Protein AF-A0A5R8VHF5-F1 (afdb_monomer_lite)

Structure (mmCIF, N/CA/C/O backbone):
data_AF-A0A5R8VHF5-F1
#
_entry.id   AF-A0A5R8VHF5-F1
#
loop_
_atom_site.group_PDB
_atom_site.id
_atom_site.type_symbol
_atom_site.label_atom_id
_atom_site.label_alt_id
_atom_site.label_comp_id
_atom_site.label_asym_id
_atom_site.label_entity_id
_atom_site.label_seq_id
_atom_site.pdbx_PDB_ins_code
_atom_site.Cartn_x
_atom_site.Cartn_y
_atom_site.Cartn_z
_atom_site.occupancy
_atom_site.B_iso_or_equiv
_atom_site.auth_seq_id
_atom_site.auth_comp_id
_atom_site.auth_asym_id
_atom_site.auth_atom_id
_atom_site.pdbx_PDB_model_num
ATOM 1 N N . MET A 1 1 ? -9.349 8.529 13.625 1.00 95.50 1 M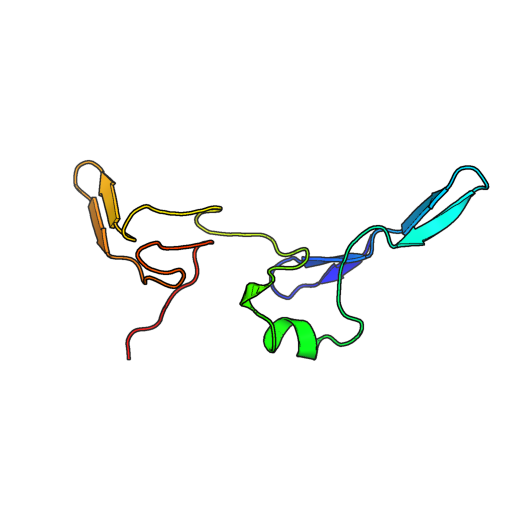ET A N 1
ATOM 2 C CA . MET A 1 1 ? -8.515 8.178 12.457 1.00 95.50 1 MET A CA 1
ATOM 3 C C . MET A 1 1 ? -7.075 8.171 12.908 1.00 95.50 1 MET A C 1
ATOM 5 O O . MET A 1 1 ? -6.635 9.174 13.462 1.00 95.50 1 MET A O 1
ATOM 9 N N . THR A 1 2 ? -6.365 7.082 12.644 1.00 97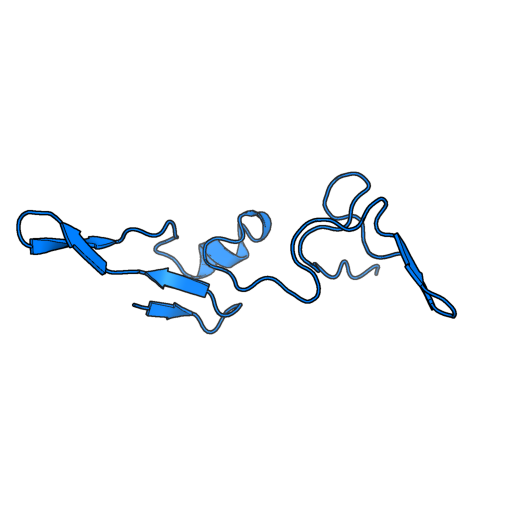.38 2 THR A N 1
ATOM 10 C CA . THR A 1 2 ? -4.974 6.905 13.067 1.00 97.38 2 THR A CA 1
ATOM 11 C C . THR A 1 2 ? -4.110 6.594 11.852 1.00 97.38 2 THR A C 1
ATOM 13 O O . THR A 1 2 ? -4.452 5.733 11.038 1.00 97.38 2 THR A O 1
ATOM 16 N N . VAL A 1 3 ? -2.992 7.311 11.718 1.00 97.62 3 VAL A N 1
ATOM 17 C CA . VAL A 1 3 ? -2.063 7.182 10.589 1.00 97.62 3 VAL A CA 1
ATOM 18 C C . VAL A 1 3 ? -0.669 6.827 11.098 1.00 97.62 3 VAL A C 1
ATOM 20 O O . VAL A 1 3 ? -0.166 7.443 12.035 1.00 97.62 3 VAL A O 1
ATOM 23 N N . SER A 1 4 ? -0.028 5.846 10.464 1.00 96.69 4 SER A N 1
ATOM 24 C CA . SER A 1 4 ? 1.364 5.483 10.733 1.00 96.69 4 SER A CA 1
ATOM 25 C C . SER A 1 4 ? 2.327 6.316 9.893 1.00 96.69 4 SER A C 1
ATOM 27 O O . SER A 1 4 ? 2.121 6.493 8.692 1.00 96.69 4 SER A O 1
ATOM 29 N N . SER A 1 5 ? 3.449 6.731 10.486 1.00 96.50 5 SER A N 1
ATOM 30 C CA . SER A 1 5 ? 4.567 7.340 9.751 1.00 96.50 5 SER A CA 1
ATOM 31 C C . SER A 1 5 ? 5.250 6.362 8.788 1.00 96.50 5 SER A C 1
ATOM 33 O O . SER A 1 5 ? 5.895 6.781 7.827 1.00 96.50 5 SER A O 1
ATOM 35 N N . TYR A 1 6 ? 5.085 5.052 8.988 1.00 94.56 6 TYR A N 1
ATOM 36 C CA . TYR A 1 6 ? 5.590 4.051 8.059 1.00 94.56 6 TYR A CA 1
ATOM 37 C C . TYR A 1 6 ? 4.673 3.966 6.835 1.00 94.56 6 TYR A C 1
ATOM 39 O O . TYR A 1 6 ? 3.592 3.378 6.890 1.00 94.56 6 TYR A O 1
ATOM 47 N N . GLY A 1 7 ? 5.117 4.541 5.713 1.00 94.31 7 GLY A N 1
ATOM 48 C CA . GLY A 1 7 ? 4.386 4.547 4.438 1.00 94.31 7 GLY A CA 1
ATOM 49 C C . GLY A 1 7 ? 3.060 5.310 4.468 1.00 94.31 7 GLY A C 1
ATOM 50 O O . GLY A 1 7 ? 2.177 4.986 3.675 1.00 94.31 7 GLY A O 1
ATOM 51 N N . ALA A 1 8 ? 2.914 6.266 5.399 1.00 96.62 8 ALA A N 1
ATOM 52 C CA . ALA A 1 8 ? 1.704 7.071 5.586 1.00 96.62 8 ALA A CA 1
ATOM 53 C C . ALA A 1 8 ? 0.429 6.204 5.558 1.00 96.62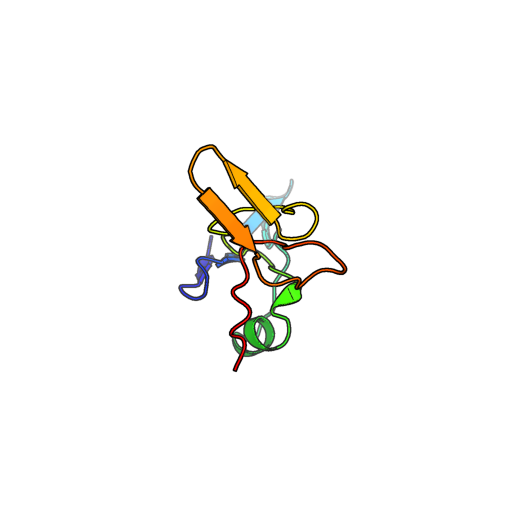 8 ALA A C 1
ATOM 55 O O . ALA A 1 8 ? -0.467 6.421 4.742 1.00 96.62 8 ALA A O 1
ATOM 56 N N . ARG A 1 9 ? 0.407 5.146 6.384 1.00 97.38 9 ARG A N 1
ATOM 57 C CA . ARG A 1 9 ? -0.659 4.133 6.379 1.00 97.38 9 ARG A CA 1
ATOM 58 C C . ARG A 1 9 ? -1.862 4.580 7.196 1.00 97.38 9 ARG A C 1
ATOM 60 O O . ARG A 1 9 ? -1.679 4.896 8.367 1.00 97.38 9 ARG A O 1
ATOM 67 N N . LEU A 1 10 ? -3.070 4.511 6.641 1.00 98.06 10 LEU A N 1
ATOM 68 C CA . LEU A 1 10 ? -4.309 4.550 7.422 1.00 98.06 10 LEU A CA 1
ATOM 69 C C . LEU A 1 10 ? -4.483 3.205 8.138 1.00 98.06 10 LEU A C 1
ATOM 71 O O . LEU A 1 10 ? -4.797 2.209 7.494 1.00 98.06 10 LEU A O 1
ATOM 75 N N . ILE A 1 11 ? -4.247 3.177 9.450 1.00 97.62 11 ILE A N 1
ATOM 76 C CA . ILE A 1 11 ? -4.282 1.934 10.241 1.00 97.62 11 ILE A CA 1
ATOM 77 C C . ILE A 1 11 ? -5.557 1.786 11.073 1.00 97.62 11 ILE A C 1
ATOM 79 O O . ILE A 1 11 ? -5.857 0.687 11.519 1.00 97.62 11 ILE A O 1
ATOM 83 N N . GLU A 1 12 ? -6.307 2.872 11.269 1.00 97.75 12 GLU A N 1
ATOM 84 C CA . GLU A 1 12 ? -7.587 2.833 11.975 1.00 97.75 12 GLU A CA 1
ATOM 85 C C . GLU A 1 12 ? -8.517 3.960 11.514 1.00 97.75 12 GLU A C 1
ATOM 87 O O . GLU A 1 12 ? -8.120 5.133 11.424 1.00 97.75 12 GLU A O 1
ATOM 92 N N . LEU A 1 13 ? -9.785 3.615 11.303 1.00 98.31 13 LEU A N 1
ATOM 93 C CA . LEU A 1 13 ? -10.870 4.553 11.059 1.00 98.31 13 LEU A CA 1
ATOM 94 C C . LEU A 1 13 ? -12.116 4.093 11.821 1.00 98.31 13 LEU A C 1
ATOM 96 O O . LEU A 1 13 ? -12.841 3.220 11.358 1.00 98.31 13 LEU A O 1
ATOM 100 N N . GLN A 1 14 ? -12.344 4.698 12.986 1.00 98.31 14 GLN A N 1
ATOM 101 C CA . GLN A 1 14 ? -13.543 4.491 13.797 1.00 98.31 14 GLN A CA 1
ATOM 102 C C . GLN A 1 14 ? -14.738 5.207 13.154 1.00 98.31 14 GLN A C 1
ATOM 104 O O . GLN A 1 14 ? -14.668 6.418 12.909 1.00 98.31 14 GLN A O 1
ATOM 109 N N . VAL A 1 15 ? -15.797 4.459 12.845 1.00 98.38 15 VAL A N 1
ATOM 110 C CA . VAL A 1 15 ? -17.032 4.970 12.235 1.00 98.38 15 VAL A CA 1
ATOM 111 C C . VAL A 1 15 ? -18.234 4.457 13.034 1.00 98.38 15 VAL A C 1
ATOM 113 O O . VAL A 1 15 ? -18.280 3.264 13.333 1.00 98.38 15 VAL A O 1
ATOM 116 N N . PRO A 1 16 ? -19.215 5.314 13.380 1.00 98.31 16 PRO A N 1
ATOM 117 C CA . PRO A 1 16 ? -20.414 4.873 14.078 1.00 98.31 16 PRO A CA 1
ATOM 118 C C . PRO A 1 16 ? -21.331 4.057 13.160 1.00 98.31 16 PRO A C 1
ATOM 120 O O . PRO A 1 16 ? -21.595 4.445 12.019 1.00 98.31 16 PRO A O 1
ATOM 123 N N . ASP A 1 17 ? -21.884 2.971 13.687 1.00 98.06 17 ASP A N 1
ATOM 124 C CA . ASP A 1 17 ? -22.986 2.242 13.068 1.00 98.06 17 ASP A CA 1
ATOM 125 C C . ASP A 1 17 ? -24.344 2.951 13.276 1.00 98.0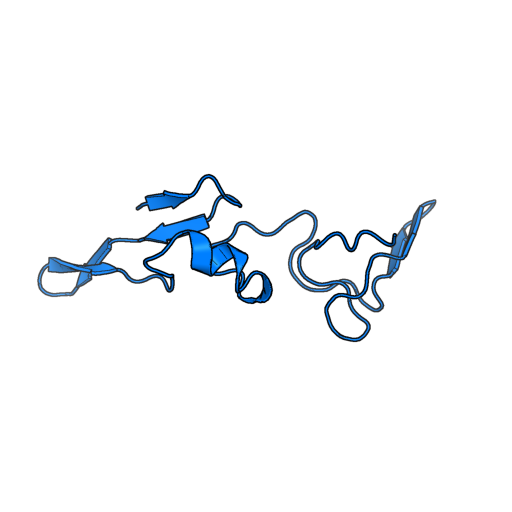6 17 ASP A C 1
ATOM 127 O O . ASP A 1 17 ? -24.435 4.062 13.807 1.00 98.06 17 ASP A O 1
ATOM 131 N N . ARG A 1 18 ? -25.446 2.295 12.884 1.00 97.81 18 ARG A N 1
ATOM 132 C CA . ARG A 1 18 ? -26.811 2.834 13.042 1.00 97.81 18 ARG A CA 1
ATOM 133 C C . ARG A 1 18 ? -27.199 3.120 14.503 1.00 97.81 18 ARG A C 1
ATOM 135 O O . ARG A 1 18 ? -28.069 3.955 14.737 1.00 97.81 18 ARG A O 1
ATOM 142 N N . SER A 1 19 ? -26.607 2.417 15.464 1.00 98.06 19 SER A N 1
ATOM 143 C CA . SER A 1 19 ? -26.820 2.621 16.902 1.00 98.06 19 SER A CA 1
ATOM 144 C C . SER A 1 19 ? -25.852 3.634 17.524 1.00 98.06 19 SER A C 1
ATOM 146 O O . SER A 1 19 ? -26.007 3.976 18.694 1.00 98.06 19 SER A O 1
ATOM 148 N N . GLY A 1 20 ? -24.888 4.146 16.751 1.00 98.00 20 GLY A N 1
ATOM 149 C CA . GLY A 1 20 ? -23.829 5.031 17.231 1.00 98.00 20 GLY A CA 1
ATOM 150 C C . GLY A 1 20 ? -22.613 4.295 17.802 1.00 98.00 20 GLY A C 1
ATOM 151 O O . GLY A 1 20 ? -21.705 4.953 18.313 1.00 98.00 20 GLY A O 1
ATOM 152 N N . THR A 1 21 ? -22.569 2.962 17.709 1.00 98.31 21 THR A N 1
ATOM 153 C CA . THR A 1 21 ? -21.424 2.156 18.157 1.00 98.31 21 THR A CA 1
ATOM 154 C C . THR A 1 21 ? -20.263 2.362 17.192 1.00 98.31 21 THR A C 1
ATOM 156 O O . THR A 1 21 ? -20.427 2.167 15.992 1.00 98.31 21 THR A O 1
ATOM 159 N N . GLN A 1 22 ? -19.106 2.789 17.700 1.00 98.12 22 GLN A N 1
ATOM 160 C CA . GLN A 1 22 ? -17.897 2.974 16.893 1.00 98.12 22 GLN A CA 1
ATOM 161 C C . GLN A 1 22 ? -17.250 1.622 16.599 1.00 98.12 22 GLN A C 1
ATOM 163 O O . GLN A 1 22 ? -17.042 0.840 17.526 1.00 98.12 22 GLN A O 1
ATOM 168 N N . ASP A 1 23 ? -16.897 1.385 15.338 1.00 97.94 23 ASP A N 1
ATOM 169 C CA . ASP A 1 23 ? -16.076 0.241 14.946 1.00 97.94 23 ASP A CA 1
ATOM 170 C C . ASP A 1 23 ? -14.999 0.656 13.935 1.00 97.94 23 ASP A C 1
ATOM 172 O O . ASP A 1 23 ? -15.167 1.612 13.167 1.00 97.94 23 ASP A O 1
ATOM 176 N N . ASN A 1 24 ? -13.882 -0.070 13.936 1.00 97.69 24 ASN A N 1
ATOM 177 C CA . ASN A 1 24 ? -12.810 0.135 12.981 1.00 97.69 24 ASN A CA 1
ATOM 178 C C . ASN A 1 24 ? -13.176 -0.502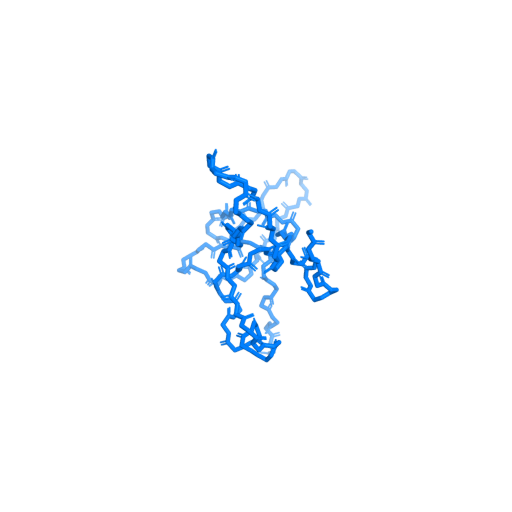 11.636 1.00 97.69 24 ASN A C 1
ATOM 180 O O . ASN A 1 24 ? -13.249 -1.721 11.505 1.00 97.69 24 ASN A O 1
ATOM 184 N N . VAL A 1 25 ? -13.322 0.324 10.601 1.00 97.88 25 VAL A N 1
ATOM 185 C CA . VAL A 1 25 ? -13.755 -0.142 9.272 1.00 97.88 25 VAL A CA 1
ATOM 186 C C . VAL A 1 25 ? -12.609 -0.396 8.289 1.00 97.88 25 VAL A C 1
ATOM 188 O O . VAL A 1 25 ? -12.860 -0.679 7.116 1.00 97.88 25 VAL A O 1
ATOM 191 N N . VAL A 1 26 ? -11.348 -0.282 8.721 1.00 98.00 26 VAL A N 1
ATOM 192 C CA . VAL A 1 26 ? -10.177 -0.545 7.866 1.00 98.00 26 VAL A CA 1
ATOM 193 C C . VAL A 1 26 ? -9.430 -1.801 8.296 1.00 98.00 26 VAL A C 1
ATOM 195 O O . VAL A 1 26 ? -9.228 -2.056 9.481 1.00 98.00 26 VAL A O 1
ATOM 198 N N . LEU A 1 27 ? -8.977 -2.578 7.309 1.00 98.00 27 LEU A N 1
ATOM 199 C CA . LEU A 1 27 ? -8.125 -3.742 7.540 1.00 98.00 27 LEU A CA 1
ATOM 200 C C . LEU A 1 27 ? -6.715 -3.303 7.941 1.00 98.00 27 LEU A C 1
ATOM 202 O O . LEU A 1 27 ? -6.122 -2.426 7.310 1.00 98.00 27 LEU A O 1
ATOM 206 N N . GLY A 1 28 ? -6.152 -3.978 8.936 1.00 96.31 28 GLY A N 1
ATOM 207 C CA . GLY A 1 28 ? -4.811 -3.711 9.432 1.00 96.31 28 GLY A CA 1
ATOM 208 C C . GLY A 1 28 ? -4.289 -4.845 10.306 1.00 96.31 28 GLY A C 1
ATOM 209 O O . GLY A 1 28 ? -4.920 -5.890 10.445 1.00 96.31 28 GLY A O 1
ATOM 210 N N . PHE A 1 29 ? -3.115 -4.620 10.882 1.00 97.06 29 PHE A N 1
ATOM 211 C CA . PHE A 1 29 ? -2.519 -5.468 11.908 1.00 97.06 29 PHE A CA 1
ATOM 212 C C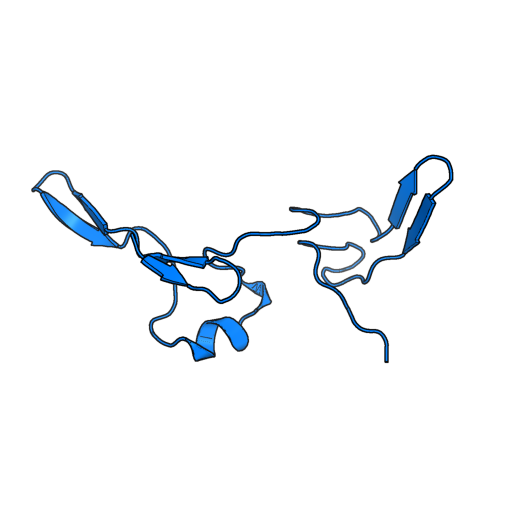 . PHE A 1 29 ? -2.415 -4.710 13.227 1.00 97.06 29 PHE A C 1
ATOM 214 O O . PHE A 1 29 ? -2.137 -3.508 13.218 1.00 97.06 29 PHE A O 1
ATOM 221 N N . ASP A 1 30 ? -2.501 -5.444 14.335 1.00 94.12 30 ASP A N 1
ATOM 222 C CA . ASP A 1 30 ? -2.272 -4.900 15.678 1.00 94.12 30 ASP A CA 1
ATOM 223 C C . ASP A 1 30 ? -0.790 -4.564 15.906 1.00 94.12 30 ASP A C 1
ATOM 225 O O . ASP A 1 30 ? -0.442 -3.543 16.501 1.00 94.12 30 ASP A O 1
ATOM 229 N N . ALA A 1 31 ? 0.116 -5.414 15.407 1.00 95.62 31 ALA A N 1
ATOM 230 C CA . ALA A 1 31 ? 1.553 -5.258 15.599 1.00 95.62 31 ALA A CA 1
ATOM 231 C C . ALA A 1 31 ? 2.217 -4.486 14.448 1.00 95.62 31 ALA A C 1
ATOM 233 O O . ALA A 1 31 ? 2.124 -4.850 13.274 1.00 95.62 31 ALA A O 1
ATOM 234 N N . ALA A 1 32 ? 3.006 -3.463 14.792 1.00 93.94 32 ALA A N 1
ATOM 235 C CA . ALA A 1 32 ? 3.747 -2.660 13.815 1.00 93.94 32 ALA A CA 1
ATOM 236 C C . ALA A 1 32 ? 4.737 -3.487 12.965 1.00 93.94 32 ALA A C 1
ATOM 238 O O . ALA A 1 32 ? 4.976 -3.170 11.798 1.00 93.94 32 ALA A O 1
ATOM 239 N N . SER A 1 33 ? 5.314 -4.554 13.528 1.00 96.25 33 SER A N 1
ATOM 240 C CA . SER A 1 33 ? 6.235 -5.457 12.824 1.00 96.25 33 SER A CA 1
ATOM 241 C C . SER A 1 33 ? 5.558 -6.228 11.688 1.00 96.25 33 SER A C 1
ATOM 243 O O . SER A 1 33 ? 6.195 -6.454 10.657 1.00 96.25 33 SER A O 1
ATOM 245 N N . SER A 1 34 ? 4.272 -6.563 11.816 1.00 97.38 34 SER A N 1
ATOM 246 C CA . SER A 1 34 ? 3.520 -7.322 10.809 1.00 97.38 34 SER A CA 1
ATOM 247 C C . SER A 1 34 ? 3.426 -6.585 9.470 1.00 97.38 34 SER A C 1
ATOM 249 O O . SER A 1 34 ? 3.549 -7.205 8.417 1.00 97.38 34 SER A O 1
ATOM 251 N N . TYR A 1 35 ? 3.342 -5.250 9.478 1.00 95.25 35 TYR A N 1
ATOM 252 C CA . TYR A 1 35 ? 3.353 -4.447 8.246 1.00 95.25 35 TYR A CA 1
ATOM 253 C C . TYR A 1 35 ? 4.663 -4.564 7.452 1.00 95.25 35 TYR A C 1
ATOM 255 O O . TYR A 1 35 ? 4.653 -4.398 6.233 1.00 95.25 35 TYR A O 1
ATOM 263 N N . LYS A 1 36 ? 5.791 -4.833 8.125 1.00 92.62 36 LYS A N 1
ATOM 264 C CA . LYS A 1 36 ? 7.091 -5.066 7.472 1.00 92.62 36 LYS A CA 1
ATOM 265 C C . LYS A 1 36 ? 7.253 -6.511 7.006 1.00 92.62 36 LYS A C 1
ATOM 267 O O . LYS A 1 36 ? 7.953 -6.745 6.030 1.00 92.62 36 LYS A O 1
ATOM 272 N N . GLN A 1 37 ? 6.627 -7.459 7.704 1.00 96.06 37 GLN A N 1
ATOM 273 C CA . GLN A 1 37 ? 6.645 -8.885 7.355 1.00 96.06 37 GLN A CA 1
ATOM 274 C C . GLN A 1 37 ? 5.729 -9.205 6.166 1.00 96.06 37 GLN A C 1
ATOM 276 O O . GLN A 1 37 ? 6.005 -10.138 5.416 1.00 96.06 37 GLN A O 1
ATOM 281 N N . HIS A 1 38 ? 4.687 -8.397 5.951 1.00 94.38 38 HIS A N 1
ATOM 282 C CA . HIS A 1 38 ? 3.740 -8.537 4.841 1.00 94.38 38 HIS A CA 1
ATOM 283 C C . HIS A 1 38 ? 3.714 -7.291 3.934 1.00 94.38 38 HIS A C 1
ATOM 285 O O . HIS A 1 38 ? 2.667 -6.655 3.768 1.00 94.38 38 HIS A O 1
ATOM 291 N N . PRO A 1 39 ? 4.857 -6.904 3.334 1.00 90.12 39 PRO A N 1
ATOM 292 C CA . PRO A 1 39 ? 4.975 -5.648 2.593 1.00 90.12 39 PRO A CA 1
ATOM 293 C C . PRO A 1 39 ? 4.115 -5.616 1.318 1.00 90.12 39 PRO A C 1
ATOM 295 O O . PRO A 1 39 ? 3.763 -4.541 0.843 1.00 90.12 39 PRO A O 1
ATOM 298 N N . ASN A 1 40 ? 3.741 -6.783 0.789 1.00 91.69 40 ASN A N 1
ATOM 299 C CA . ASN A 1 40 ? 2.962 -6.964 -0.434 1.00 91.69 40 ASN A CA 1
ATOM 300 C C . ASN A 1 40 ? 1.440 -6.813 -0.255 1.00 91.69 40 ASN A C 1
ATOM 302 O O . ASN A 1 40 ? 0.725 -6.825 -1.253 1.00 91.69 40 ASN A O 1
ATOM 306 N N . LEU A 1 41 ? 0.929 -6.697 0.977 1.00 95.38 41 LEU A N 1
ATOM 307 C CA . LEU A 1 41 ? -0.506 -6.478 1.215 1.00 95.38 41 LEU A CA 1
ATOM 308 C C . LEU A 1 41 ? -0.906 -5.004 1.112 1.00 95.38 41 LEU A C 1
ATOM 310 O O . LEU A 1 41 ? -2.077 -4.704 0.914 1.00 95.38 41 LEU A O 1
ATOM 314 N N . TYR A 1 42 ? 0.057 -4.090 1.278 1.00 95.75 42 TYR A N 1
ATOM 315 C CA . TYR A 1 42 ? -0.137 -2.640 1.178 1.00 95.75 42 TYR A CA 1
ATOM 316 C C . TYR A 1 42 ? -1.295 -2.062 2.021 1.00 95.75 42 TYR A C 1
ATOM 318 O O . TYR A 1 42 ? -1.790 -0.979 1.715 1.00 95.75 42 TYR A O 1
ATOM 326 N N . LEU A 1 43 ? -1.712 -2.748 3.094 1.00 97.62 43 LEU A N 1
ATOM 327 C CA . LEU A 1 43 ? -2.863 -2.352 3.914 1.00 97.62 43 LEU A CA 1
ATOM 328 C C . LEU A 1 43 ? -2.732 -0.901 4.389 1.00 97.62 43 LEU A C 1
ATOM 330 O O . LEU A 1 43 ? -1.746 -0.535 5.038 1.00 97.62 43 LEU A O 1
ATOM 334 N N . GLY A 1 44 ? -3.710 -0.084 3.992 1.00 97.12 44 GLY A N 1
ATOM 335 C CA . GLY A 1 44 ? -3.800 1.338 4.311 1.00 97.12 44 GLY A CA 1
ATOM 336 C C . GLY A 1 44 ? -2.680 2.218 3.750 1.00 97.12 44 GLY A C 1
ATOM 337 O O . GLY A 1 44 ? -2.691 3.414 4.019 1.00 97.12 44 GLY A O 1
ATOM 338 N N . ALA A 1 45 ? -1.703 1.670 3.019 1.00 97.00 45 ALA A N 1
ATOM 339 C CA . ALA A 1 45 ? -0.494 2.385 2.624 1.00 97.00 45 ALA A CA 1
ATOM 340 C C . ALA A 1 45 ? -0.758 3.422 1.539 1.00 97.00 45 ALA A C 1
ATOM 342 O O . ALA A 1 45 ? -1.495 3.185 0.583 1.00 97.00 45 ALA A O 1
ATOM 343 N N . THR A 1 46 ? -0.062 4.550 1.646 1.00 96.81 46 THR A N 1
ATOM 344 C CA . THR A 1 46 ? 0.044 5.482 0.528 1.00 96.81 46 THR A CA 1
ATOM 345 C C . THR A 1 46 ? 0.981 4.883 -0.520 1.00 96.81 46 THR A C 1
ATOM 347 O O . THR A 1 46 ? 2.131 4.558 -0.222 1.00 96.81 46 THR A O 1
ATOM 350 N N . ILE A 1 47 ? 0.491 4.724 -1.751 1.00 96.44 47 ILE A N 1
ATOM 351 C CA . ILE A 1 47 ? 1.232 4.087 -2.847 1.00 96.44 47 ILE A CA 1
ATOM 352 C C . ILE A 1 47 ? 1.951 5.130 -3.703 1.00 96.44 47 ILE A C 1
ATOM 354 O O . ILE A 1 47 ? 1.346 6.113 -4.126 1.00 96.44 47 ILE A O 1
ATOM 358 N N . GLY A 1 48 ? 3.226 4.887 -4.020 1.00 93.81 48 GLY A N 1
ATOM 359 C CA . GLY A 1 48 ? 4.008 5.768 -4.883 1.00 93.81 48 GLY A CA 1
ATOM 360 C C . GLY A 1 48 ? 5.359 5.177 -5.304 1.00 93.81 48 GLY A C 1
ATOM 361 O O . GLY A 1 48 ? 5.844 4.227 -4.707 1.00 93.81 48 GLY A O 1
ATOM 362 N N . ARG A 1 49 ? 6.013 5.711 -6.344 1.00 93.00 49 ARG A N 1
ATOM 363 C CA . ARG A 1 49 ? 5.622 6.902 -7.139 1.00 93.00 49 ARG A CA 1
ATOM 364 C C . ARG A 1 49 ? 4.484 6.670 -8.138 1.00 93.00 49 ARG A C 1
ATOM 366 O O . ARG A 1 49 ? 3.837 7.632 -8.527 1.00 93.00 49 ARG A O 1
ATOM 373 N N . VAL A 1 50 ? 4.232 5.426 -8.540 1.00 93.81 50 VAL A N 1
ATOM 374 C CA . VAL A 1 50 ? 3.167 5.077 -9.493 1.00 93.81 50 VAL A CA 1
ATOM 375 C C . VAL A 1 50 ? 2.302 3.979 -8.886 1.00 93.81 50 VAL A C 1
ATOM 377 O O . VAL A 1 50 ? 2.793 2.893 -8.583 1.00 93.81 50 VAL A O 1
ATOM 380 N N . ALA A 1 51 ? 1.016 4.272 -8.691 1.00 96.19 51 ALA A N 1
ATOM 381 C CA . ALA A 1 51 ? 0.033 3.287 -8.256 1.00 96.19 51 ALA A CA 1
ATOM 382 C C . ALA A 1 51 ? -0.401 2.384 -9.421 1.00 96.19 51 ALA A C 1
ATOM 384 O O . ALA A 1 51 ? -0.308 2.752 -10.590 1.00 96.19 51 ALA A O 1
ATOM 385 N N . GLY A 1 52 ? -0.888 1.185 -9.102 1.00 95.38 52 GLY A N 1
ATOM 386 C CA . GLY A 1 52 ? -1.206 0.172 -10.112 1.00 95.38 52 GLY A CA 1
ATOM 387 C C . GLY A 1 52 ? 0.038 -0.449 -10.756 1.00 95.38 52 GLY A C 1
ATOM 388 O O . GLY A 1 52 ? 1.075 -0.572 -10.101 1.00 95.38 52 GLY A O 1
ATOM 389 N N . ARG A 1 53 ? -0.096 -0.886 -12.015 1.00 96.62 53 ARG A N 1
ATOM 390 C CA . ARG A 1 53 ? 0.921 -1.646 -12.757 1.00 96.62 53 ARG A CA 1
ATOM 391 C C . ARG A 1 53 ? 1.502 -0.837 -13.912 1.00 96.62 53 ARG A C 1
ATOM 393 O O . ARG A 1 53 ? 0.757 -0.227 -14.673 1.00 96.62 53 ARG A O 1
ATOM 400 N N . ILE A 1 54 ? 2.812 -0.946 -14.114 1.00 95.81 54 ILE A N 1
ATOM 401 C CA . ILE A 1 54 ? 3.492 -0.573 -15.356 1.00 95.81 54 ILE A CA 1
ATOM 402 C C . ILE A 1 54 ? 3.750 -1.854 -16.148 1.00 95.81 54 ILE A C 1
ATOM 404 O O . ILE A 1 54 ? 4.406 -2.794 -15.675 1.00 95.81 54 ILE A O 1
ATOM 408 N N . LYS A 1 55 ? 3.199 -1.898 -17.366 1.00 96.44 55 LYS A N 1
ATOM 409 C CA . LYS A 1 55 ? 3.292 -3.058 -18.254 1.00 96.44 55 LYS A CA 1
ATOM 410 C C . LYS A 1 55 ? 4.760 -3.390 -18.539 1.00 96.44 55 LYS A C 1
ATOM 412 O O . LYS A 1 55 ? 5.562 -2.501 -18.792 1.00 96.44 55 LYS A O 1
ATOM 417 N N . ASP A 1 56 ? 5.099 -4.676 -18.457 1.00 96.12 56 ASP A N 1
ATOM 418 C CA . ASP A 1 56 ? 6.451 -5.220 -18.657 1.00 96.12 56 ASP A CA 1
ATOM 419 C C . ASP A 1 56 ? 7.574 -4.539 -17.820 1.00 96.12 56 ASP A C 1
ATOM 421 O O . ASP A 1 56 ? 8.770 -4.699 -18.089 1.00 96.12 56 ASP A O 1
ATOM 425 N N . GLY A 1 57 ? 7.192 -3.760 -16.793 1.00 94.81 57 GLY A N 1
ATOM 426 C CA . GLY A 1 57 ? 8.079 -2.880 -16.030 1.00 94.81 57 GLY A CA 1
ATOM 427 C C . GLY A 1 57 ? 8.766 -1.808 -16.883 1.00 94.81 57 GLY A C 1
ATOM 428 O O . GLY A 1 57 ? 9.786 -1.272 -16.469 1.00 94.81 57 GLY A O 1
ATOM 429 N N . ARG A 1 58 ? 8.262 -1.525 -18.088 1.00 95.25 58 ARG A N 1
ATOM 430 C CA . ARG A 1 58 ? 8.905 -0.636 -19.057 1.00 95.25 58 ARG A CA 1
ATOM 431 C C . ARG A 1 58 ? 8.200 0.713 -19.053 1.00 95.25 58 ARG A C 1
ATOM 433 O O . ARG A 1 58 ? 7.014 0.795 -19.371 1.00 95.25 58 ARG A O 1
ATOM 440 N N . PHE A 1 59 ? 8.929 1.768 -18.716 1.00 92.81 59 PHE A N 1
ATOM 441 C CA . PHE A 1 59 ? 8.451 3.133 -18.885 1.00 92.81 59 PHE A CA 1
ATOM 442 C C . PHE A 1 59 ? 9.066 3.724 -20.154 1.00 92.81 59 PHE A C 1
ATOM 444 O O . PHE A 1 59 ? 10.288 3.802 -20.262 1.00 92.81 59 PHE A O 1
ATOM 451 N N . LEU A 1 60 ? 8.210 4.114 -21.100 1.00 93.06 60 LEU A N 1
ATOM 452 C CA . LEU A 1 60 ? 8.597 4.680 -22.389 1.00 93.06 60 LEU A CA 1
ATOM 453 C C . LEU A 1 60 ? 7.927 6.042 -22.565 1.00 93.06 60 LEU A C 1
ATOM 455 O O . LEU A 1 60 ? 6.700 6.134 -22.625 1.00 93.06 60 LEU A O 1
ATOM 459 N N . SER A 1 61 ? 8.730 7.090 -22.697 1.00 90.50 61 SER A N 1
ATOM 460 C CA . SER A 1 61 ? 8.288 8.405 -23.157 1.00 90.50 61 SER A CA 1
ATOM 461 C C . SER A 1 61 ? 9.367 9.021 -24.051 1.00 90.50 61 SER A C 1
ATOM 463 O O . SER A 1 61 ? 10.508 8.560 -24.033 1.00 90.50 61 SER A O 1
ATOM 465 N N . PRO A 1 62 ? 9.067 10.056 -24.851 1.00 95.75 62 PRO A N 1
ATOM 466 C CA . PRO A 1 62 ? 10.086 10.704 -25.673 1.00 95.75 62 PRO A CA 1
ATOM 467 C C . PRO A 1 62 ? 11.309 11.111 -24.837 1.00 95.75 62 PRO A C 1
ATOM 469 O O . PRO A 1 62 ? 11.183 11.848 -23.862 1.00 95.75 62 PRO A O 1
ATOM 472 N N . GLY A 1 63 ? 12.480 10.579 -25.195 1.00 92.81 63 GLY A N 1
ATOM 473 C CA . GLY A 1 63 ? 13.742 10.825 -24.492 1.00 92.81 63 GLY A CA 1
ATOM 474 C C . GLY A 1 63 ? 13.962 10.039 -23.191 1.00 92.81 63 GLY A C 1
ATOM 475 O O . GLY A 1 63 ? 15.015 10.206 -22.585 1.00 92.81 63 GLY A O 1
ATOM 476 N N . LEU A 1 64 ? 13.027 9.181 -22.763 1.00 91.38 64 LEU A N 1
ATOM 477 C CA . LEU A 1 64 ? 13.153 8.363 -21.552 1.00 91.38 64 LEU A CA 1
ATOM 478 C C . LEU A 1 64 ? 12.729 6.916 -21.822 1.00 91.38 64 LEU A C 1
ATOM 480 O O . LEU A 1 64 ? 11.580 6.638 -22.166 1.00 91.38 64 LEU A O 1
ATOM 484 N N . ASP A 1 65 ? 13.655 5.992 -21.604 1.00 94.31 65 ASP A N 1
ATOM 485 C CA . ASP A 1 65 ? 13.416 4.555 -21.668 1.00 94.31 65 ASP A CA 1
ATOM 486 C C . ASP A 1 65 ? 14.065 3.910 -20.445 1.00 94.31 65 ASP A C 1
ATOM 488 O O . ASP A 1 65 ? 15.292 3.867 -20.330 1.00 94.31 65 ASP A O 1
ATOM 492 N N . PHE A 1 66 ? 13.238 3.462 -19.500 1.00 91.75 66 PHE A N 1
ATOM 493 C CA . PHE A 1 66 ? 13.712 2.843 -18.268 1.00 91.75 66 PHE A CA 1
ATOM 494 C C . PHE A 1 66 ? 13.037 1.497 -18.034 1.00 91.75 66 PHE A C 1
ATOM 496 O O . PHE A 1 66 ? 11.811 1.362 -18.111 1.00 91.75 66 PHE A O 1
ATOM 503 N N . GLN A 1 67 ? 13.857 0.511 -17.673 1.00 94.19 67 GLN A N 1
ATOM 504 C CA . GLN A 1 67 ? 13.395 -0.752 -17.119 1.00 94.19 67 GLN A CA 1
ATOM 505 C C . GLN A 1 67 ? 13.341 -0.634 -15.594 1.00 94.19 67 GLN A C 1
ATOM 507 O O . GLN A 1 67 ? 14.344 -0.366 -14.938 1.00 94.19 67 GLN A O 1
ATOM 512 N N . LEU A 1 68 ? 12.155 -0.847 -15.041 1.00 93.56 68 LEU A N 1
ATOM 513 C CA . LEU A 1 68 ? 11.912 -0.958 -13.610 1.00 93.56 68 LEU A CA 1
ATOM 514 C C . LEU A 1 68 ? 11.976 -2.429 -13.184 1.00 93.56 68 LEU A C 1
ATOM 516 O O . LEU A 1 68 ? 11.802 -3.328 -14.017 1.00 93.56 68 LEU A O 1
ATOM 520 N N . GLY A 1 69 ? 12.168 -2.658 -11.881 1.00 93.12 69 GLY A N 1
ATOM 521 C CA . GLY A 1 69 ? 12.056 -3.989 -11.276 1.00 93.12 69 GLY A CA 1
ATOM 522 C C . GLY A 1 69 ? 10.695 -4.627 -11.555 1.00 93.12 69 GLY A C 1
ATOM 523 O O . GLY A 1 69 ? 9.703 -3.924 -11.767 1.00 93.12 69 GLY A O 1
ATOM 524 N N . ARG A 1 70 ? 10.627 -5.954 -11.576 1.00 94.12 70 ARG A N 1
ATOM 525 C CA . ARG A 1 70 ? 9.405 -6.696 -11.926 1.00 94.12 70 ARG A CA 1
ATOM 526 C C . ARG A 1 70 ? 8.930 -7.493 -10.723 1.00 94.12 70 ARG A C 1
ATOM 528 O O . ARG A 1 70 ? 9.044 -8.712 -10.672 1.00 94.12 70 ARG A O 1
ATOM 535 N N . ASN A 1 71 ? 8.359 -6.770 -9.771 1.00 92.75 71 ASN A N 1
ATOM 536 C CA . ASN A 1 71 ? 7.886 -7.310 -8.500 1.00 92.75 71 ASN A CA 1
ATOM 537 C C . ASN A 1 71 ? 6.505 -7.992 -8.585 1.00 92.75 71 ASN A C 1
ATOM 539 O O . ASN A 1 71 ? 6.013 -8.493 -7.576 1.00 92.75 71 ASN A O 1
ATOM 543 N N . GLU A 1 72 ? 5.856 -8.007 -9.755 1.00 94.50 72 GLU A N 1
ATOM 544 C CA . GLU A 1 72 ? 4.613 -8.748 -9.974 1.00 94.50 72 GLU A CA 1
ATOM 545 C C . GLU A 1 72 ? 4.583 -9.396 -11.369 1.00 94.50 72 GLU A C 1
ATOM 547 O O . GLU A 1 72 ? 4.106 -8.830 -12.360 1.00 94.50 72 GLU A O 1
ATOM 552 N N . GLY A 1 73 ? 5.104 -10.621 -11.455 1.00 94.19 73 GLY A N 1
ATOM 553 C CA . GLY A 1 73 ? 5.219 -11.344 -12.718 1.00 94.19 73 GLY A CA 1
ATOM 554 C C . GLY A 1 73 ? 6.113 -10.585 -13.695 1.00 94.19 73 GLY A C 1
ATOM 555 O O . GLY A 1 73 ? 7.286 -10.355 -13.427 1.00 94.19 73 GLY A O 1
ATOM 556 N N . LYS A 1 74 ? 5.566 -10.176 -14.844 1.00 96.31 74 LYS A N 1
ATOM 557 C CA . LYS A 1 74 ? 6.302 -9.338 -15.807 1.00 96.31 74 LYS A CA 1
ATOM 558 C C . LYS A 1 74 ? 6.153 -7.837 -15.547 1.00 96.31 74 LYS A C 1
ATOM 560 O O . LYS A 1 74 ? 6.793 -7.043 -16.226 1.00 96.31 74 LYS A O 1
ATOM 565 N N . HIS A 1 75 ? 5.288 -7.435 -14.621 1.00 96.25 75 HIS A N 1
ATOM 566 C CA . HIS A 1 75 ? 4.909 -6.048 -14.390 1.00 96.25 75 HIS A CA 1
ATOM 567 C C . HIS A 1 75 ? 5.644 -5.446 -13.198 1.00 96.25 75 HIS A C 1
ATOM 569 O O . HIS A 1 75 ? 6.119 -6.151 -12.311 1.00 96.25 75 HIS A O 1
ATOM 575 N N . HIS A 1 76 ? 5.697 -4.118 -13.188 1.00 95.94 76 HIS A N 1
ATOM 576 C CA . HIS A 1 76 ? 6.092 -3.355 -12.015 1.00 95.94 76 HIS A CA 1
ATOM 577 C C . HIS A 1 76 ? 4.833 -2.857 -11.309 1.00 95.94 76 HIS A C 1
ATOM 579 O O . HIS A 1 76 ? 4.026 -2.158 -11.920 1.00 95.94 76 HIS A O 1
ATOM 585 N N . LEU A 1 77 ? 4.655 -3.213 -10.047 1.00 96.50 77 LEU A N 1
ATOM 586 C CA . LEU A 1 77 ? 3.498 -2.900 -9.222 1.00 96.50 77 LEU A CA 1
ATOM 587 C C . LEU A 1 77 ? 3.887 -1.899 -8.132 1.00 96.50 77 LEU A C 1
ATOM 589 O O . LEU A 1 77 ? 4.857 -2.100 -7.401 1.00 96.50 77 LEU A O 1
ATOM 593 N N . HIS A 1 78 ? 3.072 -0.856 -7.983 1.00 95.62 78 HIS A N 1
ATOM 594 C CA . HIS A 1 78 ? 3.051 0.021 -6.804 1.00 95.62 78 HIS A CA 1
ATOM 595 C C . HIS A 1 78 ? 4.375 0.734 -6.485 1.00 95.62 78 HIS A C 1
ATOM 597 O O . HIS A 1 78 ? 4.607 1.126 -5.345 1.00 95.62 78 HIS A O 1
ATOM 603 N N . GLY A 1 79 ? 5.230 0.942 -7.491 1.00 89.62 79 GLY A N 1
ATOM 604 C CA . GLY A 1 79 ? 6.434 1.761 -7.352 1.00 89.62 79 GLY A CA 1
ATOM 605 C C . GLY A 1 79 ? 7.546 1.136 -6.506 1.00 89.62 79 GLY A C 1
ATOM 606 O O . GLY A 1 79 ? 8.456 1.861 -6.103 1.00 89.62 79 GLY A O 1
ATOM 607 N N . VAL A 1 80 ? 7.479 -0.171 -6.214 1.00 83.00 80 VAL A N 1
ATOM 608 C CA . VAL A 1 80 ? 8.473 -0.859 -5.376 1.00 83.00 80 VAL A CA 1
ATOM 609 C C . VAL A 1 80 ? 9.827 -0.866 -6.066 1.00 83.00 80 VAL A C 1
ATOM 611 O O . VAL A 1 80 ? 9.987 -1.417 -7.150 1.00 83.00 80 VAL A O 1
ATOM 614 N N . ILE A 1 81 ? 10.830 -0.299 -5.407 1.00 75.38 81 ILE A N 1
ATOM 615 C CA . ILE A 1 81 ? 12.204 -0.337 -5.895 1.00 75.38 81 ILE A CA 1
ATOM 616 C C . ILE A 1 81 ? 12.777 -1.720 -5.579 1.00 75.38 81 ILE A C 1
ATOM 618 O O . ILE A 1 81 ? 13.042 -2.033 -4.421 1.00 75.38 81 ILE A O 1
ATOM 622 N N . GLU A 1 82 ? 12.986 -2.546 -6.602 1.00 58.31 82 GLU A N 1
ATOM 623 C CA . GLU A 1 82 ? 13.930 -3.656 -6.486 1.00 58.31 82 GLU A CA 1
ATOM 624 C C . GLU A 1 82 ? 15.341 -3.069 -6.573 1.00 58.31 82 GLU A C 1
ATOM 626 O O . GLU A 1 82 ? 15.738 -2.516 -7.600 1.00 58.31 82 GLU A O 1
ATOM 631 N N . HIS A 1 83 ? 16.096 -3.150 -5.478 1.00 42.09 83 HIS A N 1
ATOM 632 C CA . HIS A 1 83 ? 17.539 -2.969 -5.546 1.00 42.09 83 HIS A CA 1
ATOM 633 C C . HIS A 1 83 ? 18.126 -4.231 -6.176 1.00 42.09 83 HIS A C 1
ATOM 635 O O . HIS A 1 83 ? 18.188 -5.274 -5.530 1.00 42.09 83 HIS A O 1
ATOM 641 N N . HIS A 1 84 ? 18.544 -4.143 -7.436 1.00 38.47 84 HIS A N 1
ATOM 642 C CA . HIS A 1 84 ? 19.477 -5.117 -7.988 1.00 38.47 84 HIS A CA 1
ATOM 643 C C . HIS A 1 84 ? 20.839 -4.873 -7.326 1.00 38.47 84 HIS A C 1
ATOM 645 O O . HIS A 1 84 ? 21.490 -3.867 -7.610 1.00 38.47 84 HIS A O 1
ATOM 651 N N . SER A 1 85 ? 21.211 -5.741 -6.384 1.00 33.16 85 SER A N 1
ATOM 652 C CA . SER A 1 85 ? 22.606 -5.955 -5.980 1.00 33.16 85 SER A CA 1
ATOM 653 C C . SER A 1 85 ? 23.336 -6.755 -7.047 1.00 33.16 85 SER A C 1
ATOM 655 O O . SER A 1 85 ? 22.728 -7.761 -7.486 1.00 33.16 85 SER A O 1
#

Foldseek 3Di:
DDFDPVQRFPAFDWDQDPVGDTDTPFDHDPDPVVCVVCVPVCGRGDFDDDAAKDAQCWDDDVVDTDRADCPDPSIDHRHDHDPDD

Radius of gyration: 17.15 Å; chains: 1; bounding box: 49×22×44 Å

pLDDT: mean 92.76, std 11.71, range [33.16, 98.38]

Sequence (85 aa):
MTVSSYGARLIELQVPDRSGTQDNVVLGFDAASSYKQHPNLYLGATIGRVAGRIKDGRFLSPGLDFQLGRNEGKHHLHGVIEHHS

Secondary structure (DSSP, 8-state):
-EEETTTTEEEE-EEE-TTS-EEE-S---SSTTHHHH-GGG-TTPPP-SS-SEEGGGEEEETTEEEEPP-SBTTBEETT------